Protein AF-A0A431RK77-F1 (afdb_monomer_lite)

pLDDT: mean 79.59, std 13.46, range [42.78, 95.88]

Structure (mmCIF, N/CA/C/O backbone):
data_AF-A0A431RK77-F1
#
_entry.id   AF-A0A431RK77-F1
#
loop_
_atom_site.group_PDB
_atom_site.id
_atom_site.type_symbol
_atom_site.label_atom_id
_atom_site.label_alt_id
_atom_site.label_comp_id
_atom_site.label_asym_id
_atom_site.label_entity_id
_atom_site.label_seq_id
_atom_site.pdbx_PDB_ins_code
_atom_site.Cartn_x
_atom_site.Cartn_y
_atom_site.Cartn_z
_atom_site.occupancy
_atom_site.B_iso_or_equiv
_atom_site.auth_seq_id
_atom_site.auth_comp_id
_atom_site.auth_asym_id
_atom_site.auth_atom_id
_atom_site.pdbx_PDB_model_num
ATOM 1 N N . MET A 1 1 ? -34.150 -37.841 14.650 1.00 42.78 1 MET A N 1
ATOM 2 C CA . MET A 1 1 ? -32.921 -37.117 15.043 1.00 42.78 1 MET A CA 1
ATOM 3 C C . MET A 1 1 ? -33.291 -35.646 15.165 1.00 42.78 1 MET A C 1
ATOM 5 O O . MET A 1 1 ? -33.788 -35.081 14.202 1.00 42.78 1 MET A O 1
ATOM 9 N N . SER A 1 2 ? -33.220 -35.106 16.383 1.00 43.19 2 SER A N 1
ATOM 10 C CA . SER A 1 2 ? -33.761 -33.798 16.777 1.00 43.19 2 SER A CA 1
ATOM 11 C C . SER A 1 2 ? -32.908 -32.656 16.216 1.00 43.19 2 SER A C 1
ATOM 13 O O . SER A 1 2 ? -31.760 -32.501 16.620 1.00 43.19 2 SER A O 1
ATOM 15 N N . GLN A 1 3 ? -33.459 -31.875 15.282 1.00 56.44 3 GLN A N 1
ATOM 16 C CA . GLN A 1 3 ? -32.871 -30.613 14.832 1.00 56.44 3 GLN A CA 1
ATOM 17 C C . GLN A 1 3 ? -33.129 -29.556 15.906 1.00 56.44 3 GLN A C 1
ATOM 19 O O . GLN A 1 3 ? -34.116 -28.821 15.858 1.00 56.44 3 GLN A O 1
ATOM 24 N N . THR A 1 4 ? -32.264 -29.505 16.915 1.00 53.66 4 THR A N 1
ATOM 25 C CA . THR A 1 4 ? -32.275 -28.453 17.933 1.00 53.66 4 THR A CA 1
ATOM 26 C C . THR A 1 4 ? -31.799 -27.143 17.308 1.00 53.66 4 THR A C 1
ATOM 28 O O . THR A 1 4 ? -30.628 -26.780 17.408 1.00 53.66 4 THR A O 1
ATOM 31 N N . SER A 1 5 ? -32.713 -26.440 16.637 1.00 53.19 5 SER A N 1
ATOM 32 C CA . SER A 1 5 ? -32.543 -25.033 16.278 1.00 53.19 5 SER A CA 1
ATOM 33 C C . SER A 1 5 ? -32.521 -24.230 17.577 1.00 53.19 5 SER A C 1
ATOM 35 O O . SER A 1 5 ? -33.556 -23.973 18.191 1.00 53.19 5 SER A O 1
ATOM 37 N N . HIS A 1 6 ? -31.319 -23.936 18.068 1.00 55.84 6 HIS A N 1
ATOM 38 C CA . HIS A 1 6 ? -31.102 -23.173 19.291 1.00 55.84 6 HIS A CA 1
ATOM 39 C C . HIS A 1 6 ? -31.352 -21.686 18.989 1.00 55.84 6 HIS A C 1
ATOM 41 O O . HIS A 1 6 ? -30.427 -20.917 18.747 1.00 55.84 6 HIS A O 1
ATOM 47 N N . GLY A 1 7 ? -32.626 -21.304 18.913 1.00 58.25 7 GLY A N 1
ATOM 48 C CA . GLY A 1 7 ? -33.069 -19.935 18.666 1.00 58.25 7 GLY A CA 1
ATOM 49 C C . GLY A 1 7 ? -34.169 -19.560 19.648 1.00 58.25 7 GLY A C 1
ATOM 50 O O . GLY A 1 7 ? -35.324 -19.943 19.472 1.00 58.25 7 GLY A O 1
ATOM 51 N N . ILE A 1 8 ? -33.822 -18.815 20.696 1.00 64.25 8 ILE A N 1
ATOM 52 C CA . ILE A 1 8 ? -34.814 -18.161 21.552 1.00 64.25 8 ILE A CA 1
ATOM 53 C C . ILE A 1 8 ? -35.594 -17.139 20.704 1.00 64.25 8 ILE A C 1
ATOM 55 O O . ILE A 1 8 ? -35.014 -16.216 20.143 1.00 64.25 8 ILE A O 1
ATOM 59 N N . GLY A 1 9 ? -36.910 -17.321 20.567 1.00 64.06 9 GLY A N 1
ATOM 60 C CA . GLY A 1 9 ? -37.795 -16.310 19.972 1.00 64.06 9 GLY A CA 1
ATOM 61 C C . GLY A 1 9 ? -37.900 -16.275 18.440 1.00 64.06 9 GLY A C 1
ATOM 62 O O . GLY A 1 9 ? -38.103 -15.204 17.879 1.00 64.06 9 GLY A O 1
ATOM 63 N N . GLY A 1 10 ? -37.789 -17.411 17.742 1.00 64.56 10 GLY A N 1
ATOM 64 C CA . GLY A 1 10 ? -38.155 -17.499 16.314 1.00 64.56 10 GLY A CA 1
ATOM 65 C C . GLY A 1 10 ? -37.124 -16.940 15.326 1.00 64.56 10 GLY A C 1
ATOM 66 O O . GLY A 1 10 ? -37.347 -16.979 14.117 1.00 64.56 10 GLY A O 1
ATOM 67 N N . LEU A 1 11 ? -35.972 -16.479 15.810 1.00 67.31 11 LEU A N 1
ATOM 68 C CA . LEU A 1 11 ? -34.839 -16.120 14.966 1.00 67.31 11 LEU A CA 1
ATOM 69 C C . LEU A 1 11 ? -33.921 -17.337 14.816 1.00 67.31 11 LEU A C 1
ATOM 71 O O . LEU A 1 11 ? -33.186 -17.707 15.730 1.00 67.31 11 LEU A O 1
ATOM 75 N N . SER A 1 12 ? -33.984 -17.977 13.647 1.00 64.12 12 SER A N 1
ATOM 76 C CA . SER A 1 12 ? -33.017 -19.000 13.247 1.00 64.12 12 SER A CA 1
ATOM 77 C C . SER A 1 12 ? -31.663 -18.329 13.022 1.00 64.12 12 SER A C 1
ATOM 79 O O . SER A 1 12 ? -31.544 -17.454 12.164 1.00 64.12 12 SER A O 1
ATOM 81 N N . TYR A 1 13 ? -30.642 -18.730 13.779 1.00 61.88 13 TYR A N 1
ATOM 82 C CA . TYR A 1 13 ? -29.274 -18.256 13.578 1.00 61.88 13 TYR A CA 1
ATOM 83 C C . TYR A 1 13 ? -28.770 -18.716 12.201 1.00 61.88 13 TYR A C 1
ATOM 85 O O . TYR A 1 13 ? -28.467 -19.891 11.993 1.00 61.88 13 TYR A O 1
ATOM 93 N N . ASP A 1 14 ? -28.720 -17.796 11.237 1.00 70.50 14 ASP A N 1
ATOM 94 C CA . ASP A 1 14 ? -28.194 -18.059 9.899 1.00 70.50 14 ASP A CA 1
ATOM 95 C C . ASP A 1 14 ? -26.678 -17.832 9.889 1.00 70.50 14 ASP A C 1
ATOM 97 O O . ASP A 1 14 ? -26.190 -16.717 9.691 1.00 70.50 14 ASP A O 1
ATOM 101 N N . ALA A 1 15 ? -25.921 -18.909 10.101 1.00 64.06 15 ALA A N 1
ATOM 102 C CA . ALA A 1 15 ? -24.461 -18.880 10.090 1.00 64.06 15 ALA A CA 1
ATOM 103 C C . ALA A 1 15 ? -23.870 -18.370 8.756 1.00 64.06 15 ALA A C 1
ATOM 105 O O . ALA A 1 15 ? -22.722 -17.924 8.738 1.00 64.06 15 ALA A O 1
ATOM 106 N N . LYS A 1 16 ? -24.634 -18.379 7.647 1.00 65.00 16 LYS A N 1
ATOM 107 C CA . LYS A 1 16 ? -24.185 -17.823 6.358 1.00 65.00 16 LYS A CA 1
ATOM 108 C C . LYS A 1 16 ? -24.194 -16.296 6.322 1.00 65.00 16 LYS A C 1
ATOM 110 O O . LYS A 1 16 ? -23.519 -15.718 5.478 1.00 65.00 16 LYS A O 1
ATOM 115 N N . LYS A 1 17 ? -24.909 -15.634 7.236 1.00 63.91 17 LYS A N 1
ATOM 116 C CA . LYS A 1 17 ? -24.951 -14.166 7.357 1.00 63.91 17 LYS A CA 1
ATOM 117 C C . LYS A 1 17 ? -23.944 -13.624 8.370 1.00 63.91 17 LYS A C 1
ATOM 119 O O . LYS A 1 17 ? -24.101 -12.505 8.854 1.00 63.91 17 LYS A O 1
ATOM 124 N N . ARG A 1 18 ? -22.911 -14.402 8.712 1.00 70.75 18 ARG A N 1
ATOM 125 C CA . ARG A 1 18 ? -21.849 -13.938 9.604 1.00 70.75 18 ARG A CA 1
ATOM 126 C C . ARG A 1 18 ? -21.077 -12.800 8.919 1.00 70.75 18 ARG A C 1
ATOM 128 O O . ARG A 1 18 ? -20.486 -13.040 7.864 1.00 70.75 18 ARG A O 1
ATOM 135 N N . PRO A 1 19 ? -21.060 -11.583 9.491 1.00 71.44 19 PRO A N 1
ATOM 136 C CA . PRO A 1 19 ? -20.251 -10.505 8.951 1.00 71.44 19 PRO A CA 1
ATOM 137 C C . PRO A 1 19 ? -18.775 -10.892 9.050 1.00 71.44 19 PRO A C 1
ATOM 139 O O . PRO A 1 19 ? -18.336 -11.486 10.041 1.00 71.44 19 PRO A O 1
ATOM 142 N N . TRP A 1 20 ? -18.019 -10.579 8.002 1.00 76.62 20 TRP A N 1
ATOM 143 C CA . TRP A 1 20 ? -16.575 -10.760 8.016 1.00 76.62 20 TRP A CA 1
ATOM 144 C C . TRP A 1 20 ? -15.952 -9.870 9.100 1.00 76.62 20 TRP A C 1
ATOM 146 O O . TRP A 1 20 ? -16.439 -8.758 9.331 1.00 76.62 20 TRP A O 1
ATOM 156 N N . PRO A 1 21 ? -14.901 -1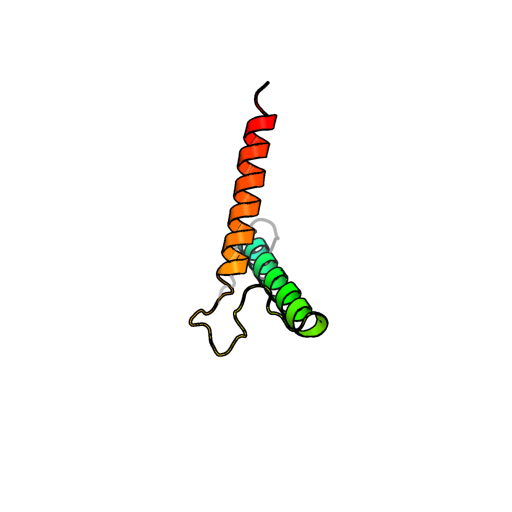0.342 9.791 1.00 85.06 21 PRO A N 1
ATOM 157 C CA . PRO A 1 21 ? -14.209 -9.527 10.777 1.00 85.06 21 PRO A CA 1
ATOM 158 C C . PRO A 1 21 ? -13.607 -8.288 10.104 1.00 85.06 21 PRO A C 1
ATOM 160 O O . PRO A 1 21 ? -13.079 -8.366 8.994 1.00 85.06 21 PRO A O 1
ATOM 163 N N . ALA A 1 22 ? -13.669 -7.145 10.789 1.00 84.56 22 ALA A N 1
ATOM 164 C CA . ALA A 1 22 ? -13.211 -5.864 10.248 1.00 84.56 22 ALA A CA 1
ATOM 165 C C . ALA A 1 22 ? -11.732 -5.900 9.817 1.00 84.56 22 ALA A C 1
ATOM 167 O O . ALA A 1 22 ? -11.367 -5.308 8.805 1.00 84.56 22 ALA A O 1
ATOM 168 N N . GLU A 1 23 ? -10.900 -6.661 10.530 1.00 87.44 23 GLU A N 1
ATOM 169 C CA . GLU A 1 23 ? -9.481 -6.865 10.216 1.00 87.44 23 GLU A CA 1
ATOM 170 C C . GLU A 1 23 ? -9.278 -7.510 8.840 1.00 87.44 23 GLU A C 1
ATOM 172 O O . GLU A 1 23 ? -8.383 -7.113 8.095 1.00 87.44 23 GLU A O 1
ATOM 177 N N . PHE A 1 24 ? -10.140 -8.461 8.463 1.00 89.00 24 PHE A N 1
ATOM 178 C CA . PHE A 1 24 ? -10.060 -9.095 7.150 1.00 89.00 24 PHE A CA 1
ATOM 179 C C . PHE A 1 24 ? -10.424 -8.118 6.033 1.00 89.00 24 PHE A C 1
ATOM 181 O O . PHE A 1 24 ? -9.779 -8.122 4.988 1.00 89.00 24 PHE A O 1
ATOM 188 N N . ASN A 1 25 ? -11.405 -7.239 6.257 1.00 88.50 25 ASN A N 1
ATOM 189 C CA . ASN A 1 25 ? -11.736 -6.196 5.288 1.00 88.50 25 ASN A CA 1
ATOM 190 C C . ASN A 1 25 ? -10.557 -5.242 5.063 1.00 88.50 25 ASN A C 1
ATOM 192 O O . ASN A 1 25 ? -10.264 -4.906 3.917 1.00 88.50 25 ASN A O 1
ATOM 196 N N . VAL A 1 26 ? -9.865 -4.833 6.133 1.00 91.38 26 VAL A N 1
ATOM 197 C CA . VAL A 1 26 ? -8.675 -3.971 6.028 1.00 91.38 26 VAL A CA 1
ATOM 198 C C . VAL A 1 26 ? -7.544 -4.700 5.304 1.00 91.38 26 VAL A C 1
ATOM 200 O O . VAL A 1 26 ? -6.958 -4.147 4.377 1.00 91.38 26 VAL A O 1
ATOM 203 N N . PHE A 1 27 ? -7.272 -5.954 5.665 1.00 92.38 27 PHE A N 1
ATOM 204 C CA . PHE A 1 27 ? -6.262 -6.765 4.990 1.00 92.38 27 PHE A CA 1
ATOM 205 C C . PHE A 1 27 ? -6.558 -6.923 3.492 1.00 92.38 27 PHE A C 1
ATOM 207 O O . PHE A 1 27 ? -5.688 -6.686 2.656 1.00 92.38 27 PHE A O 1
ATOM 214 N N . LEU A 1 28 ? -7.801 -7.255 3.137 1.00 92.94 28 LEU A N 1
ATOM 215 C CA . LEU A 1 28 ? -8.225 -7.394 1.747 1.00 92.94 28 LEU A CA 1
ATOM 216 C C . LEU A 1 28 ? -8.091 -6.072 0.978 1.00 92.94 28 LEU A C 1
ATOM 218 O O . LEU A 1 28 ? -7.624 -6.076 -0.160 1.00 92.94 28 LEU A O 1
ATOM 222 N N . ALA A 1 29 ? -8.444 -4.944 1.598 1.00 92.94 29 ALA A N 1
ATOM 223 C CA . ALA A 1 29 ? -8.263 -3.626 0.997 1.00 92.94 29 ALA A CA 1
ATOM 224 C C . ALA A 1 29 ? -6.783 -3.334 0.690 1.00 92.94 29 ALA A C 1
ATOM 226 O O . ALA A 1 29 ? -6.477 -2.849 -0.399 1.00 92.94 29 ALA A O 1
ATOM 227 N N . LEU A 1 30 ? -5.863 -3.685 1.598 1.00 91.69 30 LEU A N 1
ATOM 228 C CA . LEU A 1 30 ? -4.420 -3.534 1.377 1.00 91.69 30 LEU A CA 1
ATOM 229 C C . LEU A 1 30 ? -3.928 -4.392 0.204 1.00 91.69 30 LEU A C 1
ATOM 231 O O . LEU A 1 30 ? -3.188 -3.901 -0.647 1.00 91.69 30 LEU A O 1
ATOM 235 N N . VAL A 1 31 ? -4.369 -5.650 0.118 1.00 93.31 31 VAL A N 1
ATOM 236 C CA . VAL A 1 31 ? -3.997 -6.556 -0.982 1.00 93.31 31 VAL A CA 1
ATOM 237 C C . VAL A 1 31 ? -4.492 -6.027 -2.330 1.00 93.31 31 VAL A C 1
ATOM 239 O O . VAL A 1 31 ? -3.729 -5.994 -3.296 1.00 93.31 31 VAL A O 1
ATOM 242 N N . ILE A 1 32 ? -5.749 -5.577 -2.398 1.00 94.94 32 ILE A N 1
ATOM 243 C CA . ILE A 1 32 ? -6.332 -5.010 -3.623 1.00 94.94 32 ILE A CA 1
ATOM 244 C C . ILE A 1 32 ? -5.577 -3.751 -4.049 1.00 94.94 32 ILE A C 1
ATOM 246 O O . ILE A 1 32 ? -5.292 -3.579 -5.232 1.00 94.94 32 ILE A O 1
ATOM 250 N N . LEU A 1 33 ? -5.223 -2.887 -3.097 1.00 91.69 33 LEU A N 1
ATOM 251 C CA . LEU A 1 33 ? -4.484 -1.660 -3.371 1.00 91.69 33 LEU A CA 1
ATOM 252 C C . LEU A 1 33 ? -3.107 -1.954 -3.974 1.00 91.69 33 LEU A C 1
ATOM 254 O O . LEU A 1 33 ? -2.760 -1.378 -5.005 1.00 91.69 33 LEU A O 1
ATOM 258 N N . VAL A 1 34 ? -2.349 -2.880 -3.376 1.00 90.31 34 VAL A N 1
ATOM 259 C CA . VAL A 1 34 ? -1.049 -3.305 -3.916 1.00 90.31 34 VAL A CA 1
ATOM 260 C C . VAL A 1 34 ? -1.220 -3.869 -5.324 1.00 90.31 34 VAL A C 1
ATOM 262 O O . VAL A 1 34 ? -0.515 -3.440 -6.230 1.00 90.31 34 VAL A O 1
ATOM 265 N N . ALA A 1 35 ? -2.187 -4.765 -5.539 1.00 90.81 35 ALA A N 1
ATOM 266 C CA . ALA A 1 35 ? -2.428 -5.362 -6.850 1.00 90.81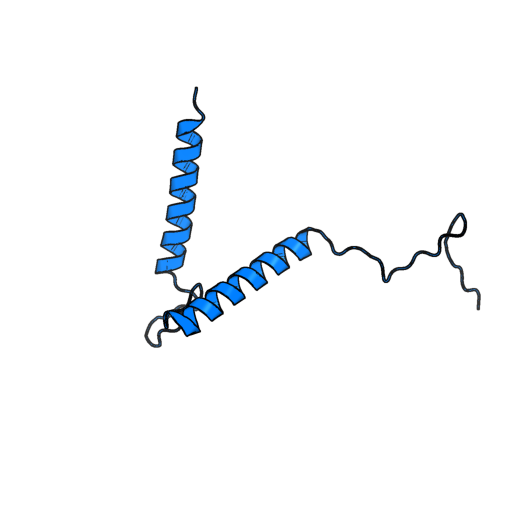 35 ALA A CA 1
ATOM 267 C C . ALA A 1 35 ? -2.807 -4.321 -7.920 1.00 90.81 35 ALA A C 1
ATOM 269 O O . ALA A 1 35 ? -2.321 -4.393 -9.048 1.00 90.81 35 ALA A O 1
ATOM 270 N N . ALA A 1 36 ? -3.642 -3.338 -7.572 1.00 91.31 36 ALA A N 1
ATOM 271 C CA . ALA A 1 36 ? -4.051 -2.276 -8.484 1.00 91.31 36 ALA A CA 1
ATOM 272 C C . ALA A 1 36 ? -2.865 -1.394 -8.900 1.00 91.31 36 ALA A C 1
ATOM 274 O O . ALA A 1 36 ? -2.646 -1.184 -10.093 1.00 91.31 36 ALA A O 1
ATOM 275 N N . PHE A 1 37 ? -2.073 -0.913 -7.937 1.00 88.81 37 PHE A N 1
ATOM 276 C CA . PHE A 1 37 ? -0.906 -0.079 -8.237 1.00 88.81 37 PHE A CA 1
ATOM 277 C C . PHE A 1 37 ? 0.207 -0.849 -8.945 1.00 88.81 37 PHE A C 1
ATOM 279 O O . PHE A 1 37 ? 0.883 -0.281 -9.800 1.00 88.81 37 PHE A O 1
ATOM 286 N N . GLU A 1 38 ? 0.365 -2.135 -8.649 1.00 88.19 38 GLU A N 1
ATOM 287 C CA . GLU A 1 38 ? 1.308 -3.003 -9.347 1.00 88.19 38 GLU A CA 1
ATOM 288 C C . GLU A 1 38 ? 0.909 -3.195 -10.816 1.00 88.19 38 GLU A C 1
ATOM 290 O O . GLU A 1 38 ? 1.738 -3.039 -11.712 1.00 88.19 38 GLU A O 1
ATOM 295 N N . LEU A 1 39 ? -0.374 -3.467 -11.083 1.00 89.06 39 LEU A N 1
ATOM 296 C CA . LEU A 1 39 ? -0.890 -3.638 -12.440 1.00 89.06 39 LEU A CA 1
ATOM 297 C C . LEU A 1 39 ? -0.779 -2.342 -13.249 1.00 89.06 39 LEU A C 1
ATOM 299 O O . LEU A 1 39 ? -0.346 -2.365 -14.400 1.00 89.06 39 LEU A O 1
ATOM 303 N N . ILE A 1 40 ? -1.135 -1.209 -12.641 1.00 88.44 40 ILE A N 1
ATOM 304 C CA . ILE A 1 40 ? -1.024 0.101 -13.285 1.00 88.44 40 ILE A CA 1
ATOM 305 C C . ILE A 1 40 ? 0.446 0.438 -13.555 1.00 88.44 40 ILE A C 1
ATOM 307 O O . ILE A 1 40 ? 0.784 0.827 -14.670 1.00 88.44 40 ILE A O 1
ATOM 311 N N . GLY A 1 41 ? 1.331 0.250 -12.573 1.00 84.44 41 GLY A N 1
ATOM 312 C CA . GLY A 1 41 ? 2.766 0.487 -12.735 1.00 84.44 41 GLY A CA 1
ATOM 313 C C . GLY A 1 41 ? 3.342 -0.333 -13.885 1.00 84.44 41 GLY A C 1
ATOM 314 O O . GLY A 1 41 ? 3.982 0.208 -14.790 1.00 84.44 41 GLY A O 1
ATOM 315 N N . ARG A 1 42 ? 3.023 -1.628 -13.909 1.00 82.19 42 ARG A N 1
ATOM 316 C CA . ARG A 1 42 ? 3.556 -2.550 -14.906 1.00 82.19 42 ARG A CA 1
ATOM 317 C C . ARG A 1 42 ? 3.029 -2.284 -16.315 1.00 82.19 42 ARG A C 1
ATOM 319 O O . ARG A 1 42 ? 3.801 -2.394 -17.262 1.00 82.19 42 ARG A O 1
ATOM 326 N N . LEU A 1 43 ? 1.747 -1.941 -16.468 1.00 84.38 43 LEU A N 1
ATOM 327 C CA . LEU A 1 43 ? 1.138 -1.716 -17.785 1.00 84.38 43 LEU A CA 1
ATOM 328 C C . LEU A 1 43 ? 1.391 -0.312 -18.346 1.00 84.38 43 LEU A C 1
ATOM 330 O O . LEU A 1 43 ? 1.579 -0.178 -19.551 1.00 84.38 43 LEU A O 1
ATOM 334 N N . PHE A 1 44 ? 1.384 0.726 -17.504 1.00 83.06 44 PHE A N 1
ATOM 335 C CA . PHE A 1 44 ? 1.453 2.117 -17.969 1.00 83.06 44 PHE A CA 1
ATOM 336 C C . PHE A 1 44 ? 2.842 2.742 -17.841 1.00 83.06 44 PHE A C 1
ATOM 338 O O . PHE A 1 44 ? 3.198 3.577 -18.668 1.00 83.06 44 PHE A O 1
ATOM 345 N N . LEU A 1 45 ? 3.624 2.367 -16.824 1.00 79.31 45 LEU A N 1
ATOM 346 C CA . LEU A 1 45 ? 4.952 2.944 -16.577 1.00 79.31 45 LEU A CA 1
ATOM 347 C C . LEU A 1 45 ? 6.099 1.982 -16.916 1.00 79.31 45 LEU A C 1
ATOM 349 O O . LEU A 1 45 ? 7.247 2.413 -16.985 1.00 79.31 45 LEU A O 1
ATOM 353 N N . GLY A 1 46 ? 5.801 0.694 -17.121 1.00 76.44 46 GLY A N 1
ATOM 354 C CA . GLY A 1 46 ? 6.812 -0.349 -17.308 1.00 76.44 46 GLY A CA 1
ATOM 355 C C . GLY A 1 46 ? 7.661 -0.608 -16.057 1.00 76.44 46 GLY A C 1
ATOM 356 O O . GLY A 1 46 ? 8.695 -1.263 -16.153 1.00 76.44 46 GLY A O 1
ATOM 357 N N . ASP A 1 47 ? 7.238 -0.103 -14.893 1.00 74.75 47 ASP A N 1
ATOM 358 C CA . ASP A 1 47 ? 7.945 -0.228 -13.614 1.00 74.75 47 ASP A CA 1
ATOM 359 C C . ASP A 1 47 ? 7.006 -0.781 -12.536 1.00 74.75 47 ASP A C 1
ATOM 361 O O . ASP A 1 47 ? 5.815 -0.477 -12.505 1.00 74.75 47 ASP A O 1
ATOM 365 N N . SER A 1 48 ? 7.539 -1.594 -11.632 1.00 77.50 48 SER A N 1
ATOM 366 C CA . SER A 1 48 ? 6.742 -2.302 -10.622 1.00 77.50 48 SER A CA 1
ATOM 367 C C . SER A 1 48 ? 6.617 -1.490 -9.344 1.00 77.50 48 SER A C 1
ATOM 369 O O . SER A 1 48 ? 7.583 -0.862 -8.913 1.00 77.50 48 SER A O 1
ATOM 371 N N . PHE A 1 49 ? 5.417 -1.445 -8.755 1.00 80.31 49 PHE A N 1
ATOM 372 C CA . PHE A 1 49 ? 5.115 -0.548 -7.643 1.00 80.31 49 PHE A CA 1
ATOM 373 C C . PHE A 1 49 ? 5.833 -0.961 -6.361 1.00 80.31 49 PHE A C 1
ATOM 375 O O . PHE A 1 49 ? 6.527 -0.145 -5.748 1.00 80.31 49 PHE A O 1
ATOM 382 N N . LEU A 1 50 ? 5.649 -2.221 -5.977 1.00 82.44 50 LEU A N 1
ATOM 383 C CA . LEU A 1 50 ? 6.200 -2.786 -4.751 1.00 82.44 50 LEU A CA 1
ATOM 384 C C . LEU A 1 50 ? 7.203 -3.900 -5.046 1.00 82.44 50 LEU A C 1
ATOM 386 O O . LEU A 1 50 ? 8.192 -4.022 -4.323 1.00 82.44 50 LEU A O 1
ATOM 390 N N . PHE A 1 51 ? 6.989 -4.682 -6.103 1.00 82.25 51 PHE A N 1
ATOM 391 C CA . PHE A 1 51 ? 7.885 -5.780 -6.453 1.00 82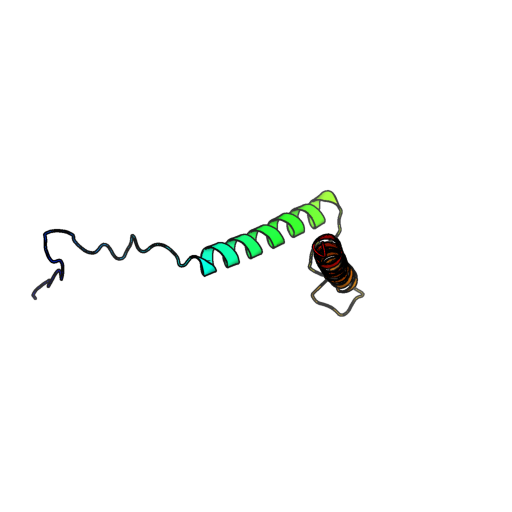.25 51 PHE A CA 1
ATOM 392 C C . PHE A 1 51 ? 9.061 -5.323 -7.314 1.00 82.25 51 PHE A C 1
ATOM 394 O O . PHE A 1 51 ? 9.019 -4.289 -7.982 1.00 82.25 51 PHE A O 1
ATOM 401 N N . ASN A 1 52 ? 10.139 -6.103 -7.287 1.00 78.31 52 ASN A N 1
ATOM 402 C CA . ASN A 1 52 ? 11.279 -5.901 -8.168 1.00 78.31 52 ASN A CA 1
ATOM 403 C C . ASN A 1 52 ? 11.109 -6.733 -9.440 1.00 78.31 52 ASN A C 1
ATOM 405 O O . ASN A 1 52 ? 11.092 -7.960 -9.391 1.00 78.31 52 ASN A O 1
ATOM 409 N N . THR A 1 53 ? 10.999 -6.076 -10.592 1.00 72.12 53 THR A N 1
ATOM 410 C CA . THR A 1 53 ? 10.968 -6.749 -11.903 1.00 72.12 53 THR A CA 1
ATOM 411 C C . THR A 1 53 ? 12.289 -6.653 -12.660 1.00 72.12 53 THR A C 1
ATOM 413 O O . THR A 1 53 ? 12.330 -6.959 -13.848 1.00 72.12 53 THR A O 1
ATOM 416 N N . ARG A 1 54 ? 13.373 -6.210 -12.008 1.00 73.81 54 ARG A N 1
ATOM 417 C CA . ARG A 1 54 ? 14.693 -6.073 -12.636 1.00 73.81 54 ARG A CA 1
ATOM 418 C C . ARG A 1 54 ? 15.503 -7.352 -12.449 1.00 73.81 54 ARG A C 1
ATOM 420 O O . ARG A 1 54 ? 15.728 -7.784 -11.327 1.00 73.81 54 ARG A O 1
ATOM 427 N N . GLU A 1 55 ? 16.021 -7.897 -13.547 1.00 67.06 55 GLU A N 1
ATOM 428 C CA . GLU A 1 55 ? 16.778 -9.163 -13.555 1.00 67.06 55 GLU A CA 1
ATOM 429 C C . GLU A 1 55 ? 18.117 -9.108 -12.791 1.00 67.06 55 GLU A C 1
ATOM 431 O O . GLU A 1 55 ? 18.672 -10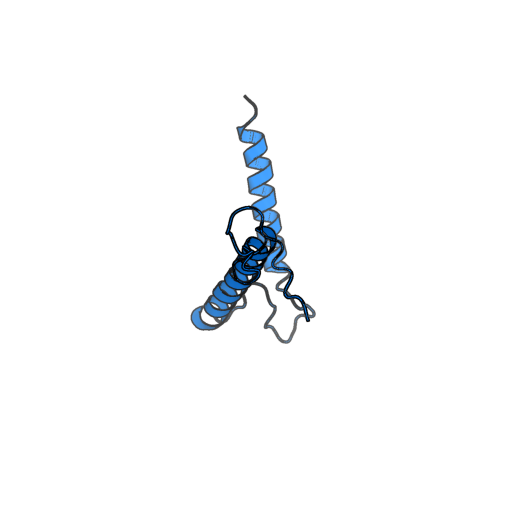.145 -12.449 1.00 67.06 55 GLU A O 1
ATOM 436 N N . ASN A 1 56 ? 18.636 -7.911 -12.494 1.00 69.31 56 ASN A N 1
ATOM 437 C CA . ASN A 1 56 ? 19.974 -7.708 -11.920 1.00 69.31 56 ASN A CA 1
ATOM 438 C C . ASN A 1 56 ? 19.976 -7.284 -10.441 1.00 69.31 56 ASN A C 1
ATOM 440 O O . ASN A 1 56 ? 20.994 -6.800 -9.948 1.00 69.31 56 ASN A O 1
ATOM 444 N N . VAL A 1 57 ? 18.849 -7.400 -9.733 1.00 65.94 57 VAL A N 1
ATOM 445 C CA . VAL A 1 57 ? 18.741 -6.948 -8.338 1.00 65.94 57 VAL A CA 1
ATOM 446 C C . VAL A 1 57 ? 18.248 -8.092 -7.460 1.00 65.94 57 VAL A C 1
ATOM 448 O O . VAL A 1 57 ? 17.160 -8.624 -7.663 1.00 65.94 57 VAL A O 1
ATOM 451 N N . SER A 1 58 ? 19.054 -8.474 -6.470 1.00 62.53 58 SER A N 1
ATOM 452 C CA . SER A 1 58 ? 18.724 -9.526 -5.506 1.00 62.53 58 SER A CA 1
ATOM 453 C C . SER A 1 58 ? 17.737 -9.003 -4.455 1.00 62.53 58 SER 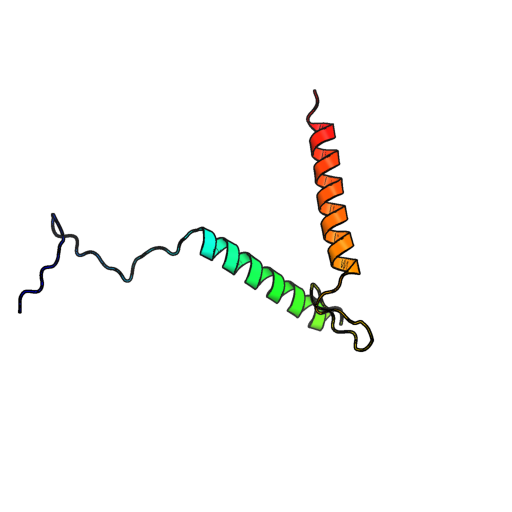A C 1
ATOM 455 O O . SER A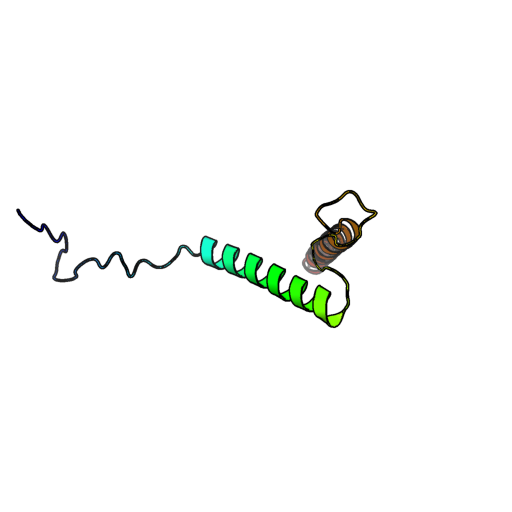 1 58 ? 18.143 -8.625 -3.360 1.00 62.53 58 SER A O 1
ATOM 457 N N . GLY A 1 59 ? 16.448 -8.958 -4.791 1.00 73.62 59 GLY A N 1
ATOM 458 C CA . GLY A 1 59 ? 15.376 -8.541 -3.883 1.00 73.62 59 GLY A CA 1
ATOM 459 C C . GLY A 1 59 ? 13.999 -8.862 -4.458 1.00 73.62 59 GLY A C 1
ATOM 460 O O . GLY A 1 59 ? 13.776 -8.704 -5.655 1.00 73.62 59 GLY A O 1
ATOM 461 N N . LEU A 1 60 ? 13.069 -9.339 -3.622 1.00 77.31 60 LEU A N 1
ATOM 462 C CA . LEU A 1 60 ? 11.672 -9.538 -4.040 1.00 77.31 60 LEU A CA 1
ATOM 463 C C . LEU A 1 60 ? 10.957 -8.189 -4.218 1.00 77.31 60 LEU A C 1
ATOM 465 O O . LEU A 1 60 ? 10.042 -8.065 -5.033 1.00 77.31 60 LEU A O 1
ATOM 469 N N . PHE A 1 61 ? 11.380 -7.179 -3.459 1.00 81.25 61 PHE A N 1
ATOM 470 C CA . PHE A 1 61 ? 10.745 -5.873 -3.394 1.00 81.25 61 PHE A CA 1
ATOM 471 C C . PHE A 1 61 ? 11.621 -4.799 -4.027 1.00 81.25 61 PHE A C 1
ATOM 473 O O . PHE A 1 61 ? 12.796 -5.001 -4.297 1.00 81.25 61 PHE A O 1
ATOM 480 N N . ASN A 1 62 ? 11.039 -3.640 -4.304 1.00 85.00 62 ASN A N 1
ATOM 481 C CA . ASN A 1 62 ? 11.807 -2.473 -4.704 1.00 85.00 62 ASN A CA 1
ATOM 482 C C . ASN A 1 62 ? 12.280 -1.738 -3.443 1.00 85.00 62 ASN A C 1
ATOM 484 O O . ASN A 1 62 ? 11.606 -0.826 -2.959 1.00 85.00 62 ASN A O 1
ATOM 488 N N . GLU A 1 63 ? 13.420 -2.153 -2.882 1.00 84.62 63 GLU A N 1
ATOM 489 C CA . GLU A 1 63 ? 13.911 -1.643 -1.594 1.00 84.62 63 GLU A CA 1
ATOM 490 C C . GLU A 1 63 ? 14.098 -0.125 -1.610 1.00 84.62 63 GLU A C 1
ATOM 492 O O . GLU A 1 63 ? 13.779 0.549 -0.633 1.00 84.62 63 GLU A O 1
ATOM 497 N N . GLN A 1 64 ? 14.551 0.433 -2.733 1.00 85.56 64 GLN A N 1
ATOM 498 C CA . GLN A 1 64 ? 14.777 1.868 -2.872 1.00 85.56 64 GLN A CA 1
ATOM 499 C C . GLN A 1 64 ? 13.457 2.651 -2.801 1.00 85.56 64 GLN A C 1
ATOM 501 O O . GLN A 1 64 ? 13.352 3.634 -2.066 1.00 85.56 64 GLN A O 1
ATOM 506 N N . ARG A 1 65 ? 12.413 2.194 -3.507 1.00 87.56 65 ARG A N 1
ATOM 507 C CA . ARG A 1 65 ? 11.078 2.810 -3.425 1.00 87.56 65 ARG A CA 1
ATOM 508 C C . ARG A 1 65 ? 10.443 2.607 -2.058 1.00 87.56 65 ARG A C 1
ATOM 510 O O . ARG A 1 65 ? 9.847 3.543 -1.533 1.00 87.56 65 ARG A O 1
ATOM 517 N N . LEU A 1 66 ? 10.595 1.426 -1.465 1.00 88.81 66 LEU A N 1
ATOM 518 C CA . LEU A 1 66 ? 10.054 1.134 -0.142 1.00 88.81 66 LEU A CA 1
ATOM 519 C C . LEU A 1 66 ? 10.698 2.018 0.935 1.00 88.81 66 LEU A C 1
ATOM 521 O O . LEU A 1 66 ? 9.983 2.591 1.755 1.00 88.81 66 LEU A O 1
ATOM 525 N N . GLN A 1 67 ? 12.020 2.207 0.889 1.00 91.12 67 GLN A N 1
ATOM 526 C CA . GLN A 1 67 ? 12.729 3.141 1.768 1.00 91.12 67 GLN A CA 1
ATOM 527 C C . GLN A 1 67 ? 12.211 4.568 1.611 1.00 91.12 67 GLN A C 1
ATOM 529 O O . GLN A 1 67 ? 11.976 5.231 2.616 1.00 91.12 67 GLN A O 1
ATOM 534 N N . ILE A 1 68 ? 11.987 5.032 0.376 1.00 92.81 68 ILE A N 1
ATOM 535 C CA . ILE A 1 68 ? 11.427 6.366 0.135 1.00 92.81 68 ILE A CA 1
ATOM 536 C C . ILE A 1 68 ? 10.017 6.470 0.725 1.00 92.81 68 ILE A C 1
ATOM 538 O O . ILE A 1 68 ? 9.746 7.433 1.429 1.00 92.81 68 ILE A O 1
ATOM 542 N N . ILE A 1 69 ? 9.131 5.494 0.504 1.00 91.75 69 ILE A N 1
ATOM 543 C CA . ILE A 1 69 ? 7.767 5.507 1.066 1.00 91.75 69 ILE A CA 1
ATOM 544 C C . ILE A 1 69 ? 7.812 5.605 2.596 1.00 91.75 69 ILE A C 1
ATOM 546 O O . ILE A 1 69 ? 7.137 6.456 3.175 1.00 91.75 69 ILE A O 1
ATOM 550 N N . ILE A 1 70 ? 8.634 4.775 3.244 1.00 93.00 70 ILE A N 1
ATOM 551 C CA . ILE A 1 70 ? 8.789 4.784 4.704 1.00 93.00 70 ILE A CA 1
ATOM 552 C C . ILE A 1 70 ? 9.334 6.134 5.165 1.00 93.00 70 ILE A C 1
ATOM 554 O O . ILE A 1 70 ? 8.734 6.769 6.028 1.00 93.00 70 ILE A O 1
ATOM 558 N N . LEU A 1 71 ? 10.423 6.605 4.554 1.00 95.88 71 LEU A N 1
ATOM 559 C CA . LEU A 1 71 ? 11.056 7.873 4.899 1.00 95.88 71 LEU A CA 1
ATOM 560 C C . LEU A 1 71 ? 10.075 9.044 4.758 1.00 95.88 71 LEU A C 1
ATOM 562 O O . LEU A 1 71 ? 10.002 9.882 5.648 1.00 95.88 71 LEU A O 1
ATOM 566 N N . GLN A 1 72 ? 9.285 9.085 3.684 1.00 95.00 72 GLN A N 1
ATOM 567 C CA . GLN A 1 72 ? 8.287 10.130 3.455 1.00 95.00 72 GLN A CA 1
ATOM 568 C C . GLN A 1 72 ? 7.195 10.113 4.528 1.00 95.00 72 GLN A C 1
ATOM 570 O O . GLN A 1 72 ? 6.916 11.148 5.129 1.00 95.00 72 GLN A O 1
ATOM 575 N N . VAL A 1 73 ? 6.616 8.945 4.830 1.00 95.44 73 VAL A N 1
ATOM 576 C CA . VAL A 1 73 ? 5.595 8.823 5.885 1.00 95.44 73 VAL A CA 1
ATOM 577 C C . VAL A 1 73 ? 6.176 9.186 7.257 1.00 95.44 73 VAL A C 1
ATOM 579 O O . VAL A 1 73 ? 5.521 9.883 8.031 1.00 95.44 73 VAL A O 1
ATOM 582 N N . SER A 1 74 ? 7.421 8.795 7.547 1.00 95.69 74 SER A N 1
ATOM 583 C CA . SER A 1 74 ? 8.127 9.194 8.770 1.00 95.69 74 SER A CA 1
ATOM 584 C C . SER A 1 74 ? 8.350 10.707 8.852 1.00 95.69 74 SER A C 1
ATOM 586 O O . SER A 1 74 ? 8.085 11.294 9.898 1.00 95.69 74 SER A O 1
ATOM 588 N N . ILE A 1 75 ? 8.788 11.354 7.766 1.00 95.50 75 ILE A N 1
ATOM 589 C CA . ILE A 1 75 ? 8.985 12.812 7.710 1.00 95.50 75 ILE A CA 1
ATOM 590 C C . ILE A 1 75 ? 7.659 13.537 7.953 1.00 95.50 75 ILE A C 1
ATOM 592 O O . ILE A 1 75 ? 7.599 14.427 8.801 1.00 95.50 75 ILE A O 1
ATOM 596 N N . VAL A 1 76 ? 6.586 13.133 7.263 1.00 95.00 76 VAL A N 1
ATOM 597 C CA . VAL A 1 76 ? 5.250 13.717 7.453 1.00 95.00 76 VAL A CA 1
ATOM 598 C C . VAL A 1 76 ? 4.783 13.545 8.899 1.00 95.00 76 VAL A C 1
ATOM 600 O O . VAL A 1 76 ? 4.280 14.498 9.486 1.00 95.00 76 VAL A O 1
ATOM 603 N N . GLY A 1 77 ? 5.002 12.374 9.505 1.00 93.44 77 GLY A N 1
ATOM 604 C CA . GLY A 1 77 ? 4.664 12.119 10.907 1.00 93.44 77 GLY A CA 1
ATOM 605 C C . GLY A 1 77 ? 5.425 13.014 11.890 1.00 93.44 77 GLY A C 1
ATOM 606 O O . GLY A 1 77 ? 4.816 13.596 12.785 1.00 93.44 77 GLY A O 1
ATOM 607 N N . ILE A 1 78 ? 6.738 13.181 11.709 1.00 93.25 78 ILE A N 1
ATOM 608 C CA . ILE A 1 78 ? 7.565 14.044 12.570 1.00 93.25 78 ILE A CA 1
ATOM 609 C C . ILE A 1 78 ? 7.136 15.516 12.445 1.00 93.25 78 ILE A C 1
ATOM 611 O O . ILE A 1 78 ? 6.984 16.200 13.457 1.00 93.25 78 ILE A O 1
ATOM 615 N N . ILE A 1 79 ? 6.885 16.005 11.225 1.00 93.81 79 ILE A N 1
ATOM 616 C CA . ILE A 1 79 ? 6.399 17.377 10.987 1.00 93.81 79 ILE A CA 1
ATOM 617 C C . ILE A 1 79 ? 5.002 17.576 11.593 1.00 93.81 79 ILE A C 1
ATOM 619 O O . ILE A 1 79 ? 4.741 18.610 12.208 1.00 93.81 79 ILE A O 1
ATOM 623 N N . ALA A 1 80 ? 4.119 16.582 11.464 1.00 92.50 80 ALA A N 1
ATOM 624 C CA . ALA A 1 80 ? 2.777 16.621 12.038 1.00 92.50 80 ALA A CA 1
ATOM 625 C C . ALA A 1 80 ? 2.801 16.719 13.574 1.00 92.50 80 ALA A C 1
ATOM 627 O O . ALA A 1 80 ? 1.994 17.435 14.155 1.00 92.50 80 ALA A O 1
ATOM 628 N N . ILE A 1 81 ? 3.755 16.070 14.246 1.00 89.69 81 ILE A N 1
ATOM 629 C CA . ILE A 1 81 ? 3.967 16.259 15.689 1.00 89.69 81 ILE A CA 1
ATOM 630 C C . ILE A 1 81 ? 4.415 17.703 15.968 1.00 89.69 81 ILE A C 1
ATOM 632 O O . ILE A 1 81 ? 3.855 18.366 16.842 1.00 89.69 81 ILE A O 1
ATOM 636 N N . GLY A 1 82 ? 5.375 18.217 15.192 1.00 82.94 82 GLY A N 1
ATOM 637 C CA . GLY A 1 82 ? 5.902 19.576 15.342 1.00 82.94 82 GLY A CA 1
ATOM 638 C C . GLY A 1 82 ? 4.849 20.683 15.200 1.00 82.94 82 GLY A C 1
ATOM 639 O O . GLY A 1 82 ? 4.938 21.684 15.901 1.00 82.94 82 GLY A O 1
ATOM 640 N N . VAL A 1 83 ? 3.823 20.496 14.358 1.00 88.19 83 VAL A N 1
ATOM 641 C CA . VAL A 1 83 ? 2.737 21.483 14.162 1.00 88.19 83 VAL A CA 1
ATOM 642 C C . VAL A 1 83 ? 1.643 21.422 15.240 1.00 88.19 83 VAL A C 1
ATOM 644 O O . VAL A 1 83 ? 0.804 22.313 15.315 1.00 88.19 83 VAL A O 1
ATOM 647 N N . THR A 1 84 ? 1.641 20.390 16.090 1.00 80.19 84 THR A N 1
ATOM 648 C CA . THR A 1 84 ? 0.640 20.220 17.166 1.00 80.19 84 THR A CA 1
ATOM 649 C C . THR A 1 84 ? 1.080 20.760 18.526 1.00 80.19 84 THR A C 1
ATOM 651 O O . THR A 1 84 ? 0.288 20.752 19.465 1.00 80.19 84 THR A O 1
ATOM 654 N N . GLN A 1 85 ? 2.322 21.233 18.652 1.00 57.75 85 GLN A N 1
ATOM 655 C CA . GLN A 1 85 ? 2.816 21.863 19.876 1.00 57.75 85 GLN A CA 1
ATOM 656 C C . GLN A 1 85 ? 2.401 23.348 19.880 1.00 57.75 85 GLN A C 1
ATOM 658 O O . GLN A 1 85 ? 3.081 24.177 19.273 1.00 57.75 85 GLN A O 1
ATOM 663 N N . VAL A 1 86 ? 1.278 23.674 20.532 1.00 57.53 86 VAL A N 1
ATOM 664 C CA . VAL A 1 86 ? 0.842 25.046 20.863 1.00 57.53 86 VAL A CA 1
ATOM 665 C C . VAL A 1 86 ? 0.331 25.111 22.296 1.00 57.53 86 VAL A C 1
ATOM 667 O O . VAL A 1 86 ? -0.294 24.117 22.734 1.00 57.53 86 VAL A O 1
#

Secondary structure (DSSP, 8-state):
-------TTS----GGGPPPPHHHHHHHHHHHHHHHHHHHIIIIISS-SSB---TT---SB-HHHHHHHHHHHHHHHHHHHHHT--

Foldseek 3Di:
DDPPQVDDPPDRPDPVPDDDPPVVVVVVVVVVVQVVQQVCCCPPVVAGQFADPDPPDPDRGPVVNVVVVVVVVVVVVVVVVVVPDD

Sequence (86 aa):
MSQTSHGIGGLSYDAKKRPWPAEFNVFLALVILVAAFELIGRLFLGDSFLFNTRENVSGLFNEQRLQIIILQVSIVGIIAIGVTQV

Radius of gyration: 23.34 Å; chains: 1; bounding box: 58×62×40 Å